Protein AF-A0A6V7JCT0-F1 (afdb_monomer_lite)

Structure (mmCIF, N/CA/C/O backbone):
data_AF-A0A6V7JCT0-F1
#
_entry.id   AF-A0A6V7JCT0-F1
#
loop_
_atom_site.group_PDB
_atom_site.id
_atom_site.type_symbol
_atom_site.label_atom_id
_atom_site.label_alt_id
_atom_site.label_comp_id
_atom_site.label_asym_id
_atom_site.label_entity_id
_atom_site.label_seq_id
_atom_site.pdbx_PDB_ins_code
_atom_site.Cartn_x
_atom_site.Cartn_y
_atom_site.Cartn_z
_atom_site.occupancy
_atom_site.B_iso_or_equiv
_atom_site.auth_seq_id
_atom_site.auth_comp_id
_atom_site.auth_asym_id
_atom_site.auth_atom_id
_atom_site.pdbx_PDB_model_num
ATOM 1 N N . THR A 1 1 ? 10.197 -12.893 -16.994 1.00 73.62 1 THR A N 1
ATOM 2 C CA . THR A 1 1 ? 9.522 -11.877 -16.158 1.00 73.62 1 THR A CA 1
ATOM 3 C C . THR A 1 1 ? 8.030 -11.775 -16.445 1.00 73.62 1 THR A C 1
ATOM 5 O O . THR A 1 1 ? 7.235 -12.131 -15.585 1.00 73.62 1 THR A O 1
ATOM 8 N N . LYS A 1 2 ? 7.617 -11.390 -17.659 1.00 86.31 2 LYS A N 1
ATOM 9 C CA . LYS A 1 2 ? 6.198 -11.182 -18.011 1.00 86.31 2 LYS A CA 1
ATOM 10 C C . LYS A 1 2 ? 5.287 -12.409 -17.858 1.00 86.31 2 LYS A C 1
ATOM 12 O O . LYS A 1 2 ? 4.222 -12.301 -17.265 1.00 86.31 2 LYS A O 1
ATOM 17 N N . ALA A 1 3 ? 5.728 -13.583 -18.318 1.00 92.12 3 ALA A N 1
ATOM 18 C CA . ALA A 1 3 ? 4.949 -14.827 -18.224 1.00 92.12 3 ALA A CA 1
ATOM 19 C C . ALA A 1 3 ? 4.693 -15.311 -16.779 1.00 92.12 3 ALA A C 1
ATOM 21 O O . ALA A 1 3 ? 3.827 -16.151 -16.569 1.00 92.12 3 ALA A O 1
ATOM 22 N N . LEU A 1 4 ? 5.435 -14.786 -15.796 1.00 93.06 4 LEU A N 1
ATOM 23 C CA . LEU A 1 4 ? 5.294 -15.120 -14.374 1.00 93.06 4 LEU A CA 1
ATOM 24 C C . LEU A 1 4 ? 4.539 -14.037 -13.582 1.00 93.06 4 LEU A C 1
ATOM 26 O O . LEU A 1 4 ? 4.507 -14.102 -12.359 1.00 93.06 4 LEU A O 1
ATOM 30 N N . GLY A 1 5 ? 3.978 -13.021 -14.251 1.00 90.00 5 GLY A N 1
ATOM 31 C CA . GLY A 1 5 ? 3.334 -11.895 -13.567 1.00 90.00 5 GLY A CA 1
ATOM 32 C C . GLY A 1 5 ? 4.324 -10.931 -12.902 1.00 90.00 5 GLY A C 1
ATOM 33 O O . GLY A 1 5 ? 4.036 -10.363 -11.854 1.00 90.00 5 GLY A O 1
ATOM 34 N N . GLY A 1 6 ? 5.516 -10.754 -13.476 1.00 92.06 6 GLY A N 1
ATOM 35 C CA . GLY A 1 6 ? 6.432 -9.709 -13.016 1.00 92.06 6 GLY A CA 1
ATOM 36 C C . GLY A 1 6 ? 5.880 -8.296 -13.244 1.00 92.06 6 GLY A C 1
ATOM 37 O O . GLY A 1 6 ? 4.928 -8.107 -14.000 1.00 92.06 6 GLY A O 1
ATOM 38 N N . GLY A 1 7 ? 6.527 -7.311 -12.625 1.00 96.62 7 GLY A N 1
ATOM 39 C CA . GLY A 1 7 ? 6.122 -5.904 -12.670 1.00 96.62 7 GLY A CA 1
ATOM 40 C C . GLY A 1 7 ? 5.781 -5.371 -11.283 1.00 96.62 7 GLY A C 1
ATOM 41 O O . GLY A 1 7 ? 5.433 -6.129 -10.373 1.00 96.62 7 GLY A O 1
ATOM 42 N N . THR A 1 8 ? 5.932 -4.068 -11.080 1.00 97.25 8 THR A N 1
ATOM 43 C CA . THR A 1 8 ? 5.750 -3.451 -9.761 1.00 97.25 8 THR A CA 1
ATOM 44 C C . THR A 1 8 ? 4.314 -3.506 -9.257 1.00 97.25 8 THR A C 1
ATOM 46 O O . THR A 1 8 ? 4.100 -3.695 -8.063 1.00 97.25 8 THR A O 1
ATOM 49 N N . ILE A 1 9 ? 3.316 -3.405 -10.133 1.00 97.12 9 ILE A N 1
ATOM 50 C CA . ILE A 1 9 ? 1.906 -3.395 -9.734 1.00 97.12 9 ILE A CA 1
ATOM 51 C C . ILE A 1 9 ? 1.548 -4.709 -9.035 1.00 97.12 9 ILE A C 1
ATOM 53 O O . ILE A 1 9 ? 0.994 -4.679 -7.937 1.00 97.12 9 ILE A O 1
ATOM 57 N N . LEU A 1 10 ? 1.904 -5.853 -9.627 1.00 96.12 10 LEU A N 1
ATOM 58 C CA . LEU A 1 10 ? 1.560 -7.160 -9.062 1.00 96.12 10 LEU A CA 1
ATOM 59 C C . LEU A 1 10 ? 2.473 -7.562 -7.893 1.00 96.12 10 LEU A C 1
ATOM 61 O O . LEU A 1 10 ? 2.016 -8.218 -6.964 1.00 96.12 10 LEU A O 1
ATOM 65 N N . THR A 1 11 ? 3.745 -7.155 -7.909 1.00 94.12 11 THR A N 1
ATOM 66 C CA . THR A 1 11 ? 4.714 -7.572 -6.878 1.00 94.12 11 THR A CA 1
ATOM 67 C C . THR A 1 11 ? 4.682 -6.716 -5.613 1.00 94.12 11 THR A C 1
ATOM 69 O O . THR A 1 11 ? 4.875 -7.245 -4.522 1.00 94.12 11 THR A O 1
ATOM 72 N N . ILE A 1 12 ? 4.439 -5.406 -5.735 1.00 95.06 12 ILE A N 1
ATOM 73 C CA . ILE A 1 12 ? 4.454 -4.465 -4.601 1.00 95.06 12 ILE A CA 1
ATOM 74 C C . ILE A 1 12 ? 3.219 -3.556 -4.547 1.00 95.06 12 ILE A C 1
ATOM 76 O O . ILE A 1 12 ? 2.783 -3.175 -3.460 1.00 95.06 12 ILE A O 1
ATOM 80 N N . GLY A 1 13 ? 2.607 -3.243 -5.692 1.00 97.12 13 GLY A N 1
ATOM 81 C CA . GLY A 1 13 ? 1.417 -2.395 -5.780 1.00 97.12 13 GLY A CA 1
ATOM 82 C C . GLY A 1 13 ? 0.192 -2.996 -5.098 1.00 97.12 13 GLY A C 1
ATOM 83 O O . GLY A 1 13 ? -0.595 -2.253 -4.516 1.00 97.12 13 GLY A O 1
ATOM 84 N N . VAL A 1 14 ? 0.074 -4.327 -5.068 1.00 97.62 14 VAL A N 1
ATOM 85 C CA . VAL A 1 14 ? -0.990 -5.043 -4.342 1.00 97.62 14 VAL A CA 1
ATOM 86 C C . VAL A 1 14 ? -1.062 -4.650 -2.867 1.00 97.62 14 VAL A C 1
ATOM 88 O O . VAL A 1 14 ? -2.158 -4.470 -2.340 1.00 97.62 14 VAL A O 1
ATOM 91 N N . TYR A 1 15 ? 0.080 -4.414 -2.211 1.00 97.88 15 TYR A N 1
ATOM 92 C CA . TYR A 1 15 ? 0.101 -3.976 -0.816 1.00 97.88 15 TYR A CA 1
ATOM 93 C C . TYR A 1 15 ? -0.434 -2.552 -0.655 1.00 97.88 15 TYR A C 1
ATOM 95 O O . TYR A 1 15 ? -1.075 -2.248 0.348 1.00 97.88 15 TYR A O 1
ATOM 103 N N . ALA A 1 16 ? -0.157 -1.662 -1.612 1.00 98.00 16 ALA A N 1
ATOM 104 C CA . ALA A 1 16 ? -0.628 -0.280 -1.564 1.00 98.00 16 ALA A CA 1
ATOM 105 C C . ALA A 1 16 ? -2.128 -0.190 -1.877 1.00 98.00 16 ALA A C 1
ATOM 107 O O . ALA A 1 16 ? -2.847 0.563 -1.222 1.00 98.00 16 ALA A O 1
ATOM 108 N N . ILE A 1 17 ? -2.598 -0.992 -2.839 1.00 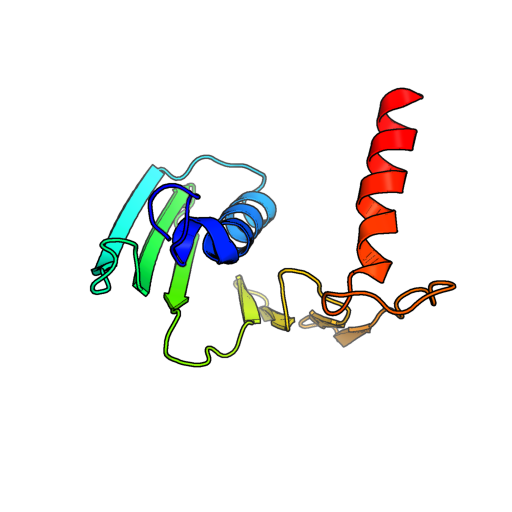97.69 17 ILE A N 1
ATOM 109 C CA . ILE A 1 17 ? -4.014 -1.089 -3.204 1.00 97.69 17 ILE A CA 1
ATOM 110 C C . ILE A 1 17 ? -4.818 -1.638 -2.025 1.00 97.69 17 ILE A C 1
ATOM 112 O O . ILE A 1 17 ? -5.747 -0.961 -1.588 1.00 97.69 17 ILE A O 1
ATOM 116 N N . GLN A 1 18 ? -4.415 -2.778 -1.443 1.00 97.69 18 GLN A N 1
ATOM 117 C CA . GLN A 1 18 ? -5.133 -3.331 -0.287 1.00 97.69 18 GLN A CA 1
ATOM 118 C C . GLN A 1 18 ? -5.139 -2.349 0.887 1.00 97.69 18 GLN A C 1
ATOM 120 O O . GLN A 1 18 ? -6.152 -2.207 1.561 1.00 97.69 18 GLN A O 1
ATOM 125 N N . PHE A 1 19 ? -4.036 -1.620 1.116 1.00 98.25 19 PHE A N 1
ATOM 126 C CA . PHE A 1 19 ? -3.959 -0.676 2.230 1.00 98.25 19 PHE A CA 1
ATOM 127 C C . PHE A 1 19 ? -4.955 0.472 2.039 1.00 98.25 19 PHE A C 1
ATOM 129 O O . PHE A 1 19 ? -5.653 0.845 2.979 1.00 98.25 19 PHE A O 1
ATOM 136 N N . ALA A 1 20 ? -5.061 1.011 0.820 1.00 97.69 20 ALA A N 1
ATOM 137 C CA . ALA A 1 20 ? -6.056 2.029 0.498 1.00 97.69 20 ALA A CA 1
ATOM 138 C C . ALA A 1 20 ? -7.491 1.503 0.673 1.00 97.69 20 ALA A C 1
ATOM 140 O O . ALA A 1 20 ? -8.316 2.189 1.277 1.00 97.69 20 ALA A O 1
ATOM 141 N N . GLU A 1 21 ? -7.781 0.287 0.198 1.00 96.25 21 GLU A N 1
ATOM 142 C CA . GLU A 1 21 ? -9.092 -0.350 0.369 1.00 96.25 21 GLU A CA 1
ATOM 143 C C . GLU A 1 21 ? -9.425 -0.559 1.849 1.00 96.25 21 GLU A C 1
ATOM 145 O O . GLU A 1 21 ? -10.496 -0.150 2.291 1.00 96.25 21 GLU A O 1
ATOM 150 N N . TYR A 1 22 ? -8.490 -1.082 2.643 1.00 97.12 22 TYR A N 1
ATOM 151 C CA . TYR A 1 22 ? -8.666 -1.285 4.079 1.00 97.12 22 TYR A CA 1
ATOM 152 C C . TYR A 1 22 ? -8.994 0.026 4.810 1.00 97.12 22 TYR A C 1
ATOM 154 O O . TYR A 1 22 ? -9.963 0.095 5.569 1.00 97.12 22 TYR A O 1
ATOM 162 N N . ILE A 1 23 ? -8.243 1.100 4.538 1.00 97.69 23 ILE A N 1
ATOM 163 C CA . ILE A 1 23 ? -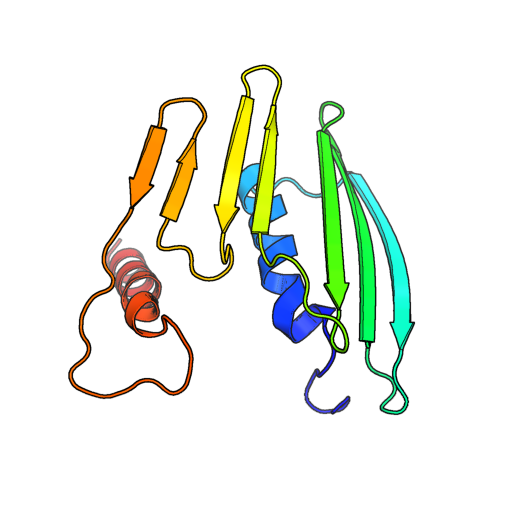8.476 2.422 5.144 1.00 97.69 23 ILE A CA 1
ATOM 164 C C . ILE A 1 23 ? -9.840 3.001 4.757 1.00 97.69 23 ILE A C 1
ATOM 166 O O . ILE A 1 23 ? -10.481 3.675 5.567 1.00 97.69 23 ILE A O 1
ATOM 170 N N . PHE A 1 24 ? -10.309 2.723 3.543 1.00 97.38 24 PHE A N 1
ATOM 171 C CA . PHE A 1 24 ? -11.628 3.142 3.079 1.00 97.38 24 PHE A CA 1
ATOM 172 C C . PHE A 1 24 ? -12.697 2.053 3.226 1.00 97.38 24 PHE A C 1
ATOM 174 O O . PHE A 1 24 ? -13.724 2.118 2.558 1.00 97.38 24 PHE A O 1
ATOM 181 N N . ASN A 1 25 ? -12.510 1.106 4.153 1.00 96.50 25 ASN A N 1
ATOM 182 C CA . ASN A 1 25 ? -13.499 0.089 4.518 1.00 96.50 25 ASN A CA 1
ATOM 183 C C . ASN A 1 25 ? -13.990 -0.751 3.321 1.00 96.50 25 ASN A C 1
ATOM 185 O O . ASN A 1 25 ? -15.188 -0.979 3.151 1.00 96.50 25 ASN A O 1
ATOM 189 N N . ASN A 1 26 ? -13.053 -1.180 2.474 1.00 96.56 26 ASN A N 1
ATOM 190 C CA . ASN A 1 26 ? -13.279 -1.947 1.247 1.00 96.56 26 ASN A CA 1
ATOM 191 C C . ASN A 1 26 ? -14.266 -1.278 0.271 1.00 96.56 26 ASN A C 1
ATOM 193 O O . ASN A 1 26 ? -14.934 -1.944 -0.522 1.00 96.56 26 ASN A O 1
ATOM 197 N N . GLU A 1 27 ? -14.384 0.051 0.329 1.00 96.50 27 GLU A N 1
ATOM 198 C CA . GLU A 1 27 ? -15.173 0.821 -0.623 1.00 96.50 27 GLU A CA 1
ATOM 199 C C . GLU A 1 27 ? -14.547 0.739 -2.019 1.00 96.50 27 GLU A C 1
ATOM 201 O O . GLU A 1 27 ? -13.342 0.905 -2.192 1.00 96.50 27 GLU A O 1
ATOM 206 N N . ARG A 1 28 ? -15.372 0.537 -3.048 1.00 96.62 28 ARG A N 1
ATOM 207 C CA . ARG A 1 28 ? -14.904 0.581 -4.435 1.00 96.62 28 ARG A CA 1
ATOM 208 C C . ARG A 1 28 ? -14.583 2.030 -4.843 1.00 96.62 28 ARG A C 1
ATOM 210 O O . ARG A 1 28 ? -15.466 2.881 -4.715 1.00 96.62 28 ARG A O 1
ATOM 217 N N . PRO A 1 29 ? -13.405 2.318 -5.432 1.00 97.81 29 PRO A N 1
ATOM 218 C CA . PRO A 1 29 ? -13.115 3.642 -5.975 1.00 97.81 29 PRO A CA 1
ATOM 219 C C . PRO A 1 29 ? -14.138 4.062 -7.042 1.00 97.81 29 PRO A C 1
ATOM 221 O O . PRO A 1 29 ? -14.490 3.281 -7.928 1.00 97.81 29 PRO A O 1
ATOM 224 N N . LEU A 1 30 ? -14.559 5.325 -7.002 1.00 98.25 30 LEU A N 1
ATOM 225 C CA . LEU A 1 30 ? -15.402 5.970 -8.012 1.00 98.25 30 LEU A CA 1
ATOM 226 C C . LEU A 1 30 ? -14.685 6.087 -9.359 1.00 98.25 30 LEU A C 1
ATOM 228 O O . LEU A 1 30 ? -15.304 5.992 -10.416 1.00 98.25 30 LEU A O 1
ATOM 232 N N . SER A 1 31 ? -13.373 6.325 -9.328 1.00 98.31 31 SER A N 1
ATOM 233 C CA . SER A 1 31 ? -12.539 6.353 -10.526 1.00 98.31 31 SER A CA 1
ATOM 234 C C . SER A 1 31 ? -11.079 6.097 -10.181 1.00 98.31 31 SER A C 1
ATOM 236 O O . SER A 1 31 ? -10.644 6.348 -9.054 1.00 98.31 31 SER A O 1
ATOM 238 N N . ILE A 1 32 ? -10.332 5.624 -11.176 1.00 98.56 32 ILE A N 1
ATOM 239 C CA . ILE A 1 32 ? -8.898 5.370 -11.085 1.00 98.56 32 ILE A CA 1
ATOM 240 C C . ILE A 1 32 ? -8.238 6.024 -12.296 1.00 98.56 32 ILE A C 1
ATOM 242 O O . ILE A 1 32 ? -8.658 5.797 -13.432 1.00 98.56 32 ILE A O 1
ATOM 246 N N . LYS A 1 33 ? -7.209 6.836 -12.061 1.00 98.62 33 LYS A N 1
ATOM 247 C CA . LYS A 1 33 ? -6.317 7.351 -13.106 1.00 98.62 33 LYS A CA 1
ATOM 248 C C . LYS A 1 33 ? -4.912 6.868 -12.812 1.00 98.62 33 LYS A C 1
ATOM 250 O O . LYS A 1 33 ? -4.426 7.105 -11.712 1.00 98.62 33 LYS A O 1
ATOM 255 N N . ALA A 1 34 ? -4.272 6.219 -13.776 1.00 98.19 34 ALA A N 1
ATOM 256 C CA . ALA A 1 34 ? -2.924 5.692 -13.623 1.00 98.19 34 ALA A CA 1
ATOM 257 C C . ALA A 1 34 ? -2.063 6.018 -14.847 1.00 98.19 34 ALA A C 1
ATOM 259 O O . ALA A 1 34 ? -2.567 6.077 -15.968 1.00 98.19 34 ALA A O 1
ATOM 260 N N . ALA A 1 35 ? -0.772 6.223 -14.615 1.00 98.50 35 ALA A N 1
ATOM 261 C CA . ALA A 1 35 ? 0.248 6.399 -15.640 1.00 98.50 35 ALA A CA 1
ATOM 262 C C . ALA A 1 35 ? 1.557 5.765 -15.162 1.00 98.50 35 ALA A C 1
ATOM 264 O O . ALA A 1 35 ? 1.794 5.651 -13.961 1.00 98.50 35 ALA A O 1
ATOM 265 N N . GLY A 1 36 ? 2.408 5.349 -16.090 1.00 97.69 36 GLY A N 1
ATOM 266 C CA . GLY A 1 36 ? 3.632 4.638 -15.754 1.00 97.69 36 GLY A CA 1
ATOM 267 C C . GLY A 1 36 ? 4.456 4.296 -16.982 1.00 97.69 36 GLY A C 1
ATOM 268 O O . GLY A 1 36 ? 4.091 4.654 -18.104 1.00 97.69 36 GLY A O 1
ATOM 269 N N . PHE A 1 37 ? 5.549 3.582 -16.751 1.00 98.19 37 PHE A N 1
ATOM 270 C CA . PHE A 1 37 ? 6.476 3.149 -17.790 1.00 98.19 37 PHE A CA 1
ATOM 271 C C . PHE A 1 37 ? 6.706 1.642 -17.699 1.00 98.19 37 PHE A C 1
ATOM 273 O O . PHE A 1 37 ? 6.685 1.063 -16.610 1.00 98.19 37 PHE A O 1
ATOM 280 N N . LEU A 1 38 ? 6.910 1.011 -18.853 1.00 98.06 38 LEU A N 1
ATOM 281 C CA . LEU A 1 38 ? 7.330 -0.384 -18.942 1.00 98.06 38 LEU A CA 1
ATOM 282 C C . LEU A 1 38 ? 8.857 -0.459 -19.026 1.00 98.06 38 LEU A C 1
ATOM 284 O O . LEU A 1 38 ? 9.482 0.467 -19.540 1.00 98.06 38 LEU A O 1
ATOM 288 N N . ASN A 1 39 ? 9.431 -1.571 -18.580 1.00 96.19 39 ASN A N 1
ATOM 289 C CA . ASN A 1 39 ? 10.823 -1.922 -18.870 1.00 96.19 39 ASN A CA 1
ATOM 290 C C . ASN A 1 39 ? 10.949 -2.716 -20.188 1.00 96.19 39 ASN A C 1
ATOM 292 O O . ASN A 1 39 ? 9.948 -3.045 -20.833 1.00 96.19 39 ASN A O 1
ATOM 296 N N . ASP A 1 40 ? 12.179 -3.095 -20.545 1.00 95.88 40 ASP A N 1
ATOM 297 C CA . ASP A 1 40 ? 12.494 -3.877 -21.754 1.00 95.88 40 ASP A CA 1
ATOM 298 C C . ASP A 1 40 ? 11.866 -5.286 -21.762 1.00 95.88 40 ASP A C 1
ATOM 300 O O . ASP A 1 40 ? 11.591 -5.845 -22.823 1.00 95.88 40 ASP A O 1
ATOM 304 N N . ASP A 1 41 ? 11.556 -5.842 -20.585 1.00 95.12 41 ASP A N 1
ATOM 305 C CA . ASP A 1 41 ? 10.823 -7.108 -20.436 1.00 95.12 41 ASP A CA 1
ATOM 306 C C . ASP A 1 41 ? 9.309 -6.960 -20.714 1.00 95.12 41 ASP A C 1
ATOM 308 O O . ASP A 1 41 ? 8.555 -7.945 -20.696 1.00 95.12 41 ASP A O 1
ATOM 312 N N . GLY A 1 42 ? 8.833 -5.731 -20.941 1.00 96.31 42 GLY A N 1
ATOM 313 C CA . GLY A 1 42 ? 7.439 -5.412 -21.227 1.00 96.31 42 GLY A CA 1
ATOM 314 C C . GLY A 1 42 ? 6.497 -5.586 -20.033 1.00 96.31 42 GLY A C 1
ATOM 315 O O . GLY A 1 42 ? 5.307 -5.855 -20.255 1.00 96.31 42 GLY A O 1
ATOM 316 N N . VAL A 1 43 ? 7.022 -5.481 -18.806 1.00 97.56 43 VAL A N 1
ATOM 317 C CA . VAL A 1 43 ? 6.267 -5.365 -17.544 1.00 97.56 43 VAL A CA 1
ATOM 318 C C . VAL A 1 43 ? 6.401 -3.950 -16.989 1.00 97.56 43 VAL A C 1
ATOM 320 O O . VAL A 1 43 ? 7.297 -3.210 -17.390 1.00 97.56 43 VAL A O 1
ATOM 323 N N . ASP A 1 44 ? 5.511 -3.546 -16.086 1.00 97.56 44 ASP A N 1
ATOM 324 C CA . ASP A 1 44 ? 5.583 -2.212 -15.500 1.00 97.56 44 ASP A CA 1
ATOM 325 C C . ASP A 1 44 ? 6.826 -2.051 -14.610 1.00 97.56 44 ASP A C 1
ATOM 327 O O . ASP A 1 44 ? 7.096 -2.850 -13.710 1.00 97.56 44 ASP A O 1
ATOM 331 N N . GLU A 1 45 ? 7.592 -0.999 -14.888 1.00 97.50 45 GLU A N 1
ATOM 332 C CA . GLU A 1 45 ? 8.760 -0.584 -14.112 1.00 97.50 45 GLU A CA 1
ATOM 333 C C . GLU A 1 45 ? 8.387 0.439 -13.041 1.00 97.50 45 GLU A C 1
ATOM 335 O O . GLU A 1 45 ? 8.973 0.457 -11.957 1.00 97.50 45 GLU A O 1
ATOM 340 N N . SER A 1 46 ? 7.422 1.303 -13.356 1.00 98.12 46 SER A N 1
ATOM 341 C CA . SER A 1 46 ? 6.903 2.319 -12.452 1.00 98.12 46 SER A CA 1
ATOM 342 C C . SER A 1 46 ? 5.442 2.623 -12.751 1.00 98.12 46 SER A C 1
ATOM 344 O O . SER A 1 46 ? 4.998 2.559 -13.899 1.00 98.12 46 SER A O 1
ATOM 346 N N . MET A 1 47 ? 4.693 2.980 -11.710 1.00 98.25 47 MET A N 1
ATOM 347 C CA . MET A 1 47 ? 3.300 3.393 -11.823 1.00 98.25 47 MET A CA 1
ATOM 348 C C . MET A 1 47 ? 2.978 4.453 -10.773 1.00 98.25 47 MET A C 1
ATOM 350 O O . MET A 1 47 ? 3.338 4.320 -9.607 1.00 98.25 47 MET A O 1
ATOM 354 N N . SER A 1 48 ? 2.280 5.502 -11.200 1.00 98.50 48 SER A N 1
ATOM 355 C CA . SER A 1 48 ? 1.573 6.450 -10.342 1.00 98.50 48 SER A CA 1
ATOM 356 C C . SER A 1 48 ? 0.075 6.307 -10.575 1.00 98.50 48 SER A C 1
ATOM 358 O O . SER A 1 48 ? -0.369 6.355 -11.724 1.00 98.50 48 SER A O 1
ATOM 360 N N . ALA A 1 49 ? -0.712 6.184 -9.510 1.00 98.56 49 ALA A N 1
ATOM 361 C CA . ALA A 1 49 ? -2.167 6.128 -9.592 1.00 98.56 49 ALA A CA 1
ATOM 362 C C . ALA A 1 49 ? -2.845 7.041 -8.572 1.00 98.56 49 ALA A C 1
ATOM 364 O O . ALA A 1 49 ? -2.366 7.214 -7.454 1.00 98.56 49 ALA A O 1
ATOM 365 N N . ILE A 1 50 ? -3.995 7.585 -8.966 1.00 98.69 50 ILE A N 1
ATOM 366 C CA . ILE A 1 50 ? -4.924 8.321 -8.111 1.00 98.69 50 ILE A CA 1
ATOM 367 C C . ILE A 1 50 ? -6.255 7.575 -8.119 1.00 98.69 50 ILE A C 1
ATOM 369 O O . ILE A 1 50 ? -6.833 7.333 -9.183 1.00 98.69 50 ILE A O 1
ATOM 373 N N . LEU A 1 51 ? -6.738 7.231 -6.930 1.00 98.56 51 LEU A N 1
ATOM 374 C CA . LEU A 1 51 ? -8.028 6.593 -6.695 1.00 98.56 51 LEU A CA 1
ATOM 375 C C . LEU A 1 51 ? -8.941 7.608 -6.002 1.00 98.56 51 LEU A C 1
ATOM 377 O O . LEU A 1 51 ? -8.564 8.182 -4.978 1.00 98.56 51 LEU A O 1
ATOM 381 N N . LEU A 1 52 ? -10.134 7.834 -6.554 1.00 98.56 52 LEU A N 1
ATOM 382 C CA . LEU A 1 52 ? -11.151 8.702 -5.951 1.00 98.56 52 LEU A CA 1
ATOM 383 C C . LEU A 1 52 ? -12.192 7.853 -5.225 1.00 98.56 52 LEU A C 1
ATOM 385 O O . LEU A 1 52 ? -12.719 6.916 -5.816 1.00 98.56 52 LEU A O 1
ATOM 389 N N . PHE A 1 53 ? -12.529 8.213 -3.992 1.00 98.44 53 PHE A N 1
ATOM 390 C CA . PHE A 1 53 ? -13.554 7.561 -3.173 1.00 98.44 53 PHE A CA 1
ATOM 391 C C . PHE A 1 53 ? -14.671 8.553 -2.835 1.00 98.44 53 PHE A C 1
ATOM 393 O O . PHE A 1 53 ? -14.519 9.769 -2.997 1.00 98.44 53 PHE A O 1
ATOM 400 N N . ASN A 1 54 ? -15.805 8.051 -2.349 1.00 97.25 54 ASN A N 1
ATOM 401 C CA . ASN A 1 54 ? -16.916 8.897 -1.939 1.00 97.25 54 ASN A CA 1
ATOM 402 C C . ASN A 1 54 ? -16.516 9.833 -0.783 1.00 97.25 54 ASN A C 1
ATOM 404 O O . ASN A 1 54 ? -15.604 9.542 -0.003 1.00 97.25 54 ASN A O 1
ATOM 408 N N . GLY A 1 55 ? -17.206 10.966 -0.647 1.00 95.88 55 GLY A N 1
ATOM 409 C CA . GLY A 1 55 ? -16.919 11.948 0.404 1.00 95.88 55 GLY A CA 1
ATOM 410 C C . GLY A 1 55 ? -15.610 12.719 0.198 1.00 95.88 55 GLY A C 1
ATOM 411 O O . GLY A 1 55 ? -14.959 13.074 1.176 1.00 95.88 55 GLY A O 1
ATOM 412 N N . ASN A 1 56 ? -15.219 12.965 -1.059 1.00 96.44 56 ASN A N 1
ATOM 413 C CA . ASN A 1 56 ? -14.027 13.739 -1.440 1.00 96.44 56 ASN A CA 1
ATOM 414 C C . ASN A 1 56 ? -12.709 13.186 -0.866 1.00 96.44 56 ASN A C 1
ATOM 416 O O . ASN A 1 56 ? -11.777 13.942 -0.590 1.00 96.44 56 ASN A O 1
ATOM 420 N N . ARG A 1 57 ? -12.630 11.866 -0.674 1.00 97.75 57 ARG A N 1
ATOM 421 C CA . ARG A 1 57 ? -11.422 11.173 -0.212 1.00 97.75 57 ARG A CA 1
ATOM 422 C C . ARG A 1 57 ? -10.638 10.648 -1.409 1.00 97.75 57 ARG A C 1
ATOM 424 O O . ARG A 1 57 ? -11.219 10.238 -2.414 1.00 97.75 57 ARG A O 1
ATOM 431 N N . THR A 1 58 ? -9.317 10.639 -1.295 1.00 98.25 58 THR A N 1
ATOM 432 C CA . THR A 1 58 ? -8.418 10.204 -2.370 1.00 98.25 58 THR A CA 1
ATOM 433 C C . THR A 1 58 ? -7.284 9.354 -1.821 1.00 98.25 58 THR A C 1
ATOM 435 O O . THR A 1 58 ? -6.785 9.642 -0.734 1.00 98.25 58 THR A O 1
ATOM 438 N N . ALA A 1 59 ? -6.824 8.374 -2.597 1.00 98.56 59 ALA A N 1
ATOM 439 C CA . ALA A 1 59 ? -5.534 7.718 -2.386 1.00 98.56 59 ALA A CA 1
ATOM 440 C C . ALA A 1 59 ? -4.609 7.975 -3.576 1.00 98.56 59 ALA A C 1
ATOM 442 O O . ALA A 1 59 ? -5.053 7.961 -4.725 1.00 98.56 59 ALA A O 1
ATOM 443 N N . THR A 1 60 ? -3.322 8.150 -3.285 1.00 98.56 60 THR A N 1
ATOM 444 C CA . THR A 1 60 ? -2.257 8.213 -4.287 1.00 98.56 60 THR A CA 1
ATOM 445 C C . THR A 1 60 ? -1.300 7.059 -4.048 1.00 98.56 60 THR A C 1
ATOM 447 O O . THR A 1 60 ? -0.846 6.852 -2.924 1.00 98.56 60 THR A O 1
ATOM 450 N N . ILE A 1 61 ? -0.995 6.314 -5.104 1.00 98.38 61 ILE A N 1
ATOM 451 C CA . ILE A 1 61 ? -0.108 5.153 -5.072 1.00 98.38 61 ILE A CA 1
ATOM 452 C C . ILE A 1 61 ? 1.058 5.415 -6.017 1.00 98.38 61 ILE A C 1
ATOM 454 O O . ILE A 1 61 ? 0.858 5.901 -7.128 1.00 98.38 61 ILE A O 1
ATOM 458 N N . LEU A 1 62 ? 2.265 5.078 -5.567 1.00 98.25 62 LEU A N 1
ATOM 459 C CA . LEU A 1 62 ? 3.481 5.103 -6.368 1.00 98.25 62 LEU A CA 1
ATOM 460 C C . LEU A 1 62 ? 4.218 3.778 -6.182 1.00 98.25 62 LEU A C 1
ATOM 462 O O . LEU A 1 62 ? 4.489 3.372 -5.052 1.00 98.25 62 LEU A O 1
ATOM 466 N N . THR A 1 63 ? 4.564 3.128 -7.286 1.00 98.19 63 THR A N 1
ATOM 467 C CA . THR A 1 63 ? 5.416 1.938 -7.312 1.00 98.19 63 THR A CA 1
ATOM 468 C C . THR A 1 63 ? 6.580 2.158 -8.266 1.00 98.19 63 THR A C 1
ATOM 470 O O . THR A 1 63 ? 6.458 2.883 -9.256 1.00 98.19 63 THR A O 1
ATOM 473 N N . HIS A 1 64 ? 7.729 1.559 -7.954 1.00 97.88 64 HIS A N 1
ATOM 474 C CA . HIS A 1 64 ? 8.923 1.673 -8.783 1.00 97.88 64 HIS A CA 1
ATOM 475 C C . HIS A 1 64 ? 9.877 0.495 -8.549 1.00 97.88 64 HIS A C 1
ATOM 477 O O . HIS A 1 64 ? 10.038 0.063 -7.411 1.00 97.88 64 HIS A O 1
ATOM 483 N N . ASN A 1 65 ? 10.515 -0.007 -9.613 1.00 95.00 65 ASN A N 1
ATOM 484 C CA . ASN A 1 65 ? 11.476 -1.117 -9.537 1.00 95.00 65 ASN A CA 1
ATOM 485 C C . ASN A 1 65 ? 12.947 -0.655 -9.487 1.00 95.00 65 ASN A C 1
ATOM 487 O O . ASN A 1 65 ? 13.787 -1.321 -8.900 1.00 95.00 65 ASN A O 1
ATOM 491 N N . VAL A 1 66 ? 13.270 0.483 -10.116 1.00 96.25 66 VAL A N 1
ATOM 492 C CA . VAL A 1 66 ? 14.650 1.011 -10.187 1.00 96.25 66 VAL A CA 1
ATOM 493 C C . VAL A 1 66 ? 15.035 1.920 -9.013 1.00 96.25 66 VAL A C 1
ATOM 495 O O . VAL A 1 66 ? 16.175 1.865 -8.557 1.00 96.25 66 VAL A O 1
ATOM 498 N N . VAL A 1 67 ? 14.125 2.768 -8.515 1.00 95.88 67 VAL A N 1
ATOM 499 C CA . VAL A 1 67 ? 14.438 3.708 -7.424 1.00 95.88 67 VAL A CA 1
ATOM 500 C C . VAL A 1 67 ? 13.879 3.245 -6.084 1.00 95.88 67 VAL A C 1
ATOM 502 O O . VAL A 1 67 ? 12.773 2.714 -5.997 1.00 95.88 67 VAL A O 1
ATOM 505 N N . ASN A 1 68 ? 14.634 3.515 -5.018 1.00 95.56 68 ASN A N 1
ATOM 506 C CA . ASN A 1 68 ? 14.201 3.255 -3.651 1.00 95.56 68 ASN A CA 1
ATOM 507 C C . ASN A 1 68 ? 13.210 4.327 -3.194 1.00 95.56 68 ASN A C 1
ATOM 509 O O . ASN A 1 68 ? 13.578 5.483 -2.981 1.00 95.56 68 ASN A O 1
ATOM 513 N N . LEU A 1 69 ? 11.954 3.926 -3.017 1.00 97.06 69 LEU A N 1
ATOM 514 C CA . LEU A 1 69 ? 10.924 4.774 -2.430 1.00 97.06 69 LEU A CA 1
ATOM 515 C C . LEU A 1 69 ? 11.028 4.779 -0.894 1.00 97.06 69 LEU A C 1
ATOM 517 O O . LEU A 1 69 ? 11.575 3.844 -0.305 1.00 97.06 69 LEU A O 1
ATOM 521 N N . PRO A 1 70 ? 10.432 5.775 -0.209 1.00 96.88 70 PRO A N 1
ATOM 522 C CA . PRO A 1 70 ? 10.355 5.792 1.253 1.00 96.88 70 PRO A CA 1
ATOM 523 C C . PRO A 1 70 ? 9.605 4.604 1.865 1.00 96.88 70 PRO A C 1
ATOM 525 O O . PRO A 1 70 ? 9.680 4.401 3.076 1.00 96.88 70 PRO A O 1
ATOM 528 N N . ASN A 1 71 ? 8.860 3.836 1.057 1.00 97.06 71 ASN A N 1
ATOM 529 C CA . ASN A 1 71 ? 8.235 2.581 1.474 1.00 97.06 71 ASN A CA 1
ATOM 530 C C . ASN A 1 71 ? 7.328 2.739 2.710 1.00 97.06 71 ASN A C 1
ATOM 532 O O . ASN A 1 71 ? 7.309 1.907 3.618 1.00 97.06 71 ASN A O 1
ATOM 536 N N . THR A 1 72 ? 6.588 3.847 2.739 1.00 98.25 72 THR A N 1
ATOM 537 C CA . THR A 1 72 ? 5.792 4.318 3.875 1.00 98.25 72 THR A CA 1
ATOM 538 C C . THR A 1 72 ? 4.391 4.672 3.393 1.00 98.25 72 THR A C 1
ATOM 540 O O . THR A 1 72 ? 4.251 5.339 2.370 1.00 98.25 72 THR A O 1
ATOM 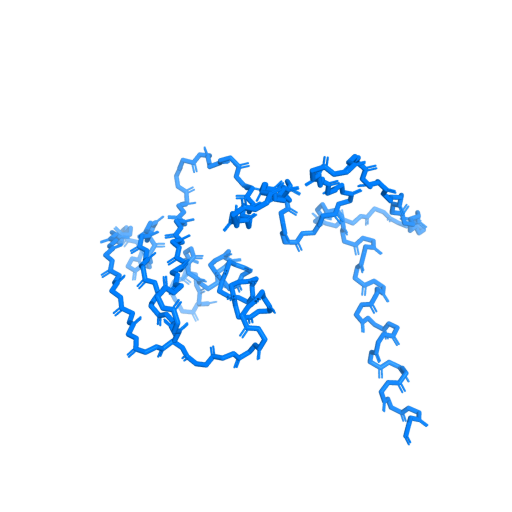543 N N . ALA A 1 73 ? 3.366 4.248 4.133 1.00 98.50 73 ALA A N 1
ATOM 544 C CA . ALA A 1 73 ? 1.990 4.676 3.902 1.00 98.50 73 ALA A CA 1
ATOM 545 C C . ALA A 1 73 ? 1.607 5.790 4.883 1.00 98.50 73 ALA A C 1
ATOM 547 O O . ALA A 1 73 ? 1.973 5.743 6.059 1.00 98.50 73 ALA A O 1
ATOM 548 N N . LEU A 1 74 ? 0.864 6.783 4.394 1.00 98.69 74 LEU A N 1
ATOM 549 C CA . LEU A 1 74 ? 0.361 7.905 5.182 1.00 98.69 74 LEU A CA 1
ATOM 550 C C . LEU A 1 74 ? -1.163 7.934 5.104 1.00 98.69 74 LEU A C 1
ATOM 552 O O . LEU A 1 74 ? -1.727 7.922 4.012 1.00 98.69 74 LEU A O 1
ATOM 556 N N . VAL A 1 75 ? -1.823 8.029 6.256 1.00 98.56 75 VAL A N 1
ATOM 557 C CA . VAL A 1 75 ? -3.266 8.285 6.343 1.00 98.56 75 VAL A CA 1
ATOM 558 C C . VAL A 1 75 ? -3.448 9.670 6.936 1.00 98.56 75 VAL A C 1
ATOM 560 O O . VAL A 1 75 ? -3.144 9.894 8.106 1.00 98.56 75 VAL A O 1
ATOM 563 N N . ILE A 1 76 ? -3.902 10.609 6.110 1.00 98.56 76 ILE A N 1
ATOM 564 C CA . ILE A 1 76 ? -3.950 12.032 6.448 1.00 98.56 76 ILE A CA 1
ATOM 565 C C . ILE A 1 76 ? -5.408 12.447 6.613 1.00 98.56 76 ILE A C 1
ATOM 567 O O . ILE A 1 76 ? -6.215 12.294 5.697 1.00 98.56 76 ILE A O 1
ATOM 571 N N . GLY A 1 77 ? -5.740 12.986 7.782 1.00 97.88 77 GLY A N 1
ATOM 572 C CA . GLY A 1 77 ? -7.066 13.506 8.091 1.00 97.88 77 GLY A CA 1
ATOM 573 C C . GLY A 1 77 ? -7.003 14.867 8.775 1.00 97.88 77 GLY A C 1
ATOM 574 O O . GLY A 1 77 ? -5.940 15.401 9.076 1.00 97.88 77 GLY A O 1
ATOM 575 N N . THR A 1 78 ? -8.169 15.428 9.083 1.00 97.62 78 THR A N 1
ATOM 576 C CA . THR A 1 78 ? -8.287 16.765 9.695 1.00 97.62 78 THR A CA 1
ATOM 577 C C . THR A 1 78 ? -7.720 16.863 11.114 1.00 97.62 78 THR A C 1
ATOM 579 O O . THR A 1 78 ? -7.517 17.965 11.612 1.00 97.62 78 THR A O 1
ATOM 582 N N . LYS A 1 79 ? -7.467 15.728 11.776 1.00 97.69 79 LYS A N 1
ATOM 583 C CA . LYS A 1 79 ? -6.954 15.650 13.156 1.00 97.69 79 LYS A CA 1
ATOM 584 C C . LYS A 1 79 ? -5.492 15.198 13.243 1.00 97.69 79 LYS A C 1
ATOM 586 O O . LYS A 1 79 ? -4.994 14.983 14.343 1.00 97.69 79 LYS A O 1
ATOM 591 N N . GLY A 1 80 ? -4.820 15.034 12.105 1.00 97.88 80 GLY A N 1
ATOM 592 C CA . GLY A 1 80 ? -3.423 14.619 12.039 1.00 97.88 80 GLY A CA 1
ATOM 593 C C . GLY A 1 80 ? -3.181 13.489 11.046 1.00 97.88 80 GLY A C 1
ATOM 594 O O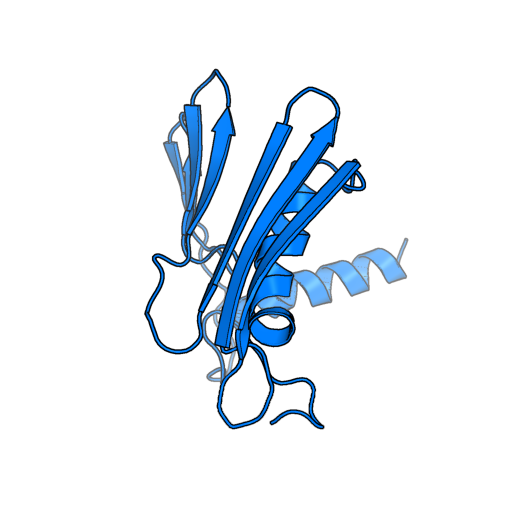 . GLY A 1 80 ? -4.053 13.129 10.251 1.00 97.88 80 GLY A O 1
ATOM 595 N N . THR A 1 81 ? -1.973 12.937 11.122 1.00 98.69 81 THR A N 1
ATOM 596 C CA . THR A 1 81 ? -1.461 11.933 10.190 1.00 98.69 81 THR A CA 1
ATOM 597 C C . THR A 1 81 ? -1.054 10.676 10.937 1.00 98.69 81 THR A C 1
ATOM 599 O O . THR A 1 81 ? -0.396 10.756 11.973 1.00 98.69 81 THR A O 1
ATOM 602 N N . ILE A 1 82 ? -1.428 9.523 10.389 1.00 98.69 82 ILE A N 1
ATOM 603 C CA . ILE A 1 82 ? -0.878 8.224 10.770 1.00 98.69 82 ILE A CA 1
ATOM 604 C C . ILE A 1 82 ? 0.210 7.859 9.761 1.00 98.69 82 ILE A C 1
ATOM 606 O O . ILE A 1 82 ? -0.054 7.847 8.557 1.00 98.69 82 ILE A O 1
ATOM 610 N N . THR A 1 83 ? 1.404 7.533 10.249 1.00 98.75 83 THR A N 1
ATOM 611 C CA . THR A 1 83 ? 2.542 7.089 9.433 1.00 98.75 83 THR A CA 1
ATOM 612 C C . THR A 1 83 ? 2.802 5.611 9.683 1.00 98.75 83 THR A C 1
ATOM 614 O O . THR A 1 83 ? 3.011 5.188 10.821 1.00 98.75 83 THR A O 1
ATOM 617 N N . VAL A 1 84 ? 2.837 4.818 8.614 1.00 98.44 84 VAL A N 1
ATOM 618 C CA . VAL A 1 84 ? 3.107 3.377 8.665 1.00 98.44 84 VAL A CA 1
ATOM 619 C C . VAL A 1 84 ? 4.356 3.067 7.829 1.00 98.44 84 VAL A C 1
ATOM 621 O O . VAL A 1 84 ? 4.258 2.878 6.613 1.00 98.44 84 VAL A O 1
ATOM 624 N N . PRO A 1 85 ? 5.554 3.028 8.438 1.00 97.44 85 PRO A N 1
ATOM 625 C CA . PRO A 1 85 ? 6.773 2.613 7.750 1.00 97.44 85 PRO A CA 1
ATOM 626 C C . PRO A 1 85 ? 6.734 1.122 7.395 1.00 97.44 85 PRO A C 1
ATOM 628 O O . PRO A 1 85 ? 6.290 0.302 8.201 1.00 97.44 85 PRO A O 1
ATOM 631 N N . THR A 1 86 ? 7.254 0.746 6.221 1.00 95.81 86 THR A N 1
ATOM 632 C CA . THR A 1 86 ? 7.247 -0.654 5.745 1.00 95.81 86 THR A CA 1
ATOM 633 C C . THR A 1 86 ? 5.831 -1.243 5.797 1.00 95.81 86 THR A C 1
ATOM 635 O O . THR A 1 86 ? 5.595 -2.301 6.380 1.00 95.81 86 THR A O 1
ATOM 638 N N . PHE A 1 87 ? 4.865 -0.508 5.247 1.00 96.75 87 PHE A N 1
ATOM 639 C CA . PHE A 1 87 ? 3.430 -0.730 5.467 1.00 96.75 87 PHE A CA 1
ATOM 640 C C . PHE A 1 87 ? 2.894 -2.098 5.017 1.00 96.75 87 PHE A C 1
ATOM 642 O O . PHE A 1 87 ? 1.809 -2.480 5.440 1.00 96.75 87 PHE A O 1
ATOM 649 N N . TRP A 1 88 ? 3.634 -2.850 4.197 1.00 96.06 88 TRP A N 1
ATOM 650 C CA . TRP A 1 88 ? 3.278 -4.223 3.817 1.00 96.06 88 TRP A CA 1
ATOM 651 C C . TRP A 1 88 ? 3.574 -5.260 4.910 1.00 96.06 88 TRP A C 1
ATOM 653 O O . TRP A 1 88 ? 3.052 -6.367 4.863 1.00 96.06 88 TRP A O 1
ATOM 663 N N . ALA A 1 89 ? 4.421 -4.925 5.886 1.00 96.25 89 ALA A N 1
ATOM 664 C CA . ALA A 1 89 ? 4.732 -5.774 7.033 1.00 96.25 89 ALA A CA 1
ATOM 665 C C . ALA A 1 89 ? 5.146 -4.915 8.246 1.00 96.25 89 ALA A C 1
ATOM 667 O O . ALA A 1 89 ? 6.290 -5.008 8.700 1.00 96.25 89 ALA A O 1
ATOM 668 N N . PRO A 1 90 ? 4.286 -4.018 8.756 1.00 96.38 90 PRO A N 1
ATOM 669 C CA . PRO A 1 90 ? 4.687 -3.017 9.735 1.00 96.38 90 PRO A CA 1
ATOM 670 C C . PRO A 1 90 ? 4.901 -3.626 11.128 1.00 96.38 90 PRO A C 1
ATOM 672 O O . PRO A 1 90 ? 4.131 -4.460 11.591 1.00 96.38 90 PRO A O 1
ATOM 675 N N . THR A 1 91 ? 5.938 -3.162 11.826 1.00 96.81 91 THR A N 1
ATOM 676 C CA . THR A 1 91 ? 6.176 -3.424 13.263 1.00 96.81 91 THR A CA 1
ATOM 677 C C . THR A 1 91 ? 6.062 -2.155 14.103 1.00 96.81 91 THR A C 1
ATOM 679 O O . THR A 1 91 ? 6.277 -2.181 15.311 1.00 96.81 91 THR A O 1
ATOM 682 N N . ARG A 1 92 ? 5.773 -1.029 13.448 1.00 97.44 92 ARG A N 1
ATOM 683 C CA . ARG A 1 92 ? 5.729 0.304 14.031 1.00 97.44 92 ARG A CA 1
ATOM 684 C C . ARG A 1 92 ? 4.694 1.144 13.298 1.00 97.44 92 ARG A C 1
ATOM 686 O O . ARG A 1 92 ? 4.642 1.109 12.070 1.00 97.44 92 ARG A O 1
ATOM 693 N N . VAL A 1 93 ? 3.912 1.905 14.050 1.00 98.31 93 VAL A N 1
ATOM 694 C CA . VAL A 1 93 ? 2.939 2.875 13.544 1.00 98.31 93 VAL A CA 1
ATOM 695 C C . VAL A 1 93 ? 3.084 4.156 14.355 1.00 98.31 93 VAL A C 1
ATOM 697 O O . VAL A 1 93 ? 3.077 4.118 15.585 1.00 98.31 93 VAL A O 1
ATOM 700 N N . GLU A 1 94 ? 3.217 5.292 13.679 1.00 98.50 94 GLU A N 1
ATOM 701 C CA . GLU A 1 94 ? 3.195 6.608 14.317 1.00 98.50 94 GLU A CA 1
ATOM 702 C C . GLU A 1 94 ? 1.786 7.181 14.209 1.00 98.50 94 GLU A C 1
ATOM 704 O O . GLU A 1 94 ? 1.246 7.318 13.113 1.00 98.50 94 GLU A O 1
ATOM 709 N N . LEU A 1 95 ? 1.188 7.509 15.347 1.00 98.06 95 LEU A N 1
ATOM 710 C CA . LEU A 1 95 ? -0.121 8.140 15.457 1.00 98.06 95 LEU A CA 1
ATOM 711 C C . LEU A 1 95 ? 0.055 9.580 15.959 1.00 98.06 95 LEU A C 1
ATOM 713 O O . LEU A 1 95 ? 1.038 9.872 16.646 1.00 98.06 95 LEU A O 1
ATOM 717 N N . PRO A 1 96 ? -0.942 10.462 15.766 1.00 97.31 96 PRO A N 1
ATOM 718 C CA . PRO A 1 96 ? -0.944 11.776 16.412 1.00 97.31 96 PRO A CA 1
ATOM 719 C C . PRO A 1 96 ? -0.852 11.704 17.947 1.00 97.31 96 PRO A C 1
ATOM 721 O O . PRO A 1 96 ? -0.390 12.643 18.585 1.00 97.31 96 PRO A O 1
ATOM 724 N N . SER A 1 97 ? -1.293 10.591 18.544 1.00 96.94 97 SER A N 1
ATOM 725 C CA . SER A 1 97 ? -1.285 10.348 19.990 1.00 96.94 97 SER A CA 1
ATOM 726 C C . SER A 1 97 ? -0.016 9.667 20.515 1.00 96.94 97 SER A C 1
ATOM 728 O O . SER A 1 97 ? 0.084 9.448 21.719 1.00 96.94 97 SER A O 1
ATOM 730 N N . GLY A 1 98 ? 0.924 9.282 19.647 1.00 97.56 98 GLY A N 1
ATOM 731 C CA . GLY A 1 98 ? 2.140 8.568 20.037 1.00 97.56 98 GLY A CA 1
ATOM 732 C C . GLY A 1 98 ? 2.504 7.422 19.096 1.00 97.56 98 GLY A C 1
ATOM 733 O O . GLY A 1 98 ? 1.877 7.213 18.062 1.00 97.56 98 GLY A O 1
ATOM 734 N N . VAL A 1 99 ? 3.541 6.670 19.456 1.00 98.44 99 VAL A N 1
ATOM 735 C CA . VAL A 1 99 ? 4.076 5.576 18.635 1.00 98.44 99 VAL A CA 1
ATOM 736 C C . VAL A 1 99 ? 3.646 4.232 19.215 1.00 98.44 99 VAL A C 1
ATOM 738 O O . VAL A 1 99 ? 3.756 4.008 20.418 1.00 98.44 99 VAL A O 1
ATOM 741 N N . VAL A 1 100 ? 3.180 3.334 18.348 1.00 97.88 100 VAL A N 1
ATOM 742 C CA . VAL A 1 100 ? 2.901 1.933 18.674 1.00 97.88 100 VAL A CA 1
ATOM 743 C C . VAL A 1 100 ? 3.961 1.066 18.011 1.00 97.88 100 VAL A C 1
ATOM 745 O O . VAL A 1 100 ? 4.165 1.154 16.801 1.00 97.88 100 VAL A O 1
ATOM 748 N N . GLU A 1 101 ? 4.614 0.210 18.792 1.00 97.00 101 GLU A N 1
ATOM 749 C CA . GLU A 1 101 ? 5.610 -0.745 18.308 1.00 97.00 101 GLU A CA 1
ATOM 750 C C . GLU A 1 101 ? 5.251 -2.159 18.755 1.00 97.00 101 GLU A C 1
ATOM 752 O O . GLU A 1 101 ? 4.705 -2.373 19.837 1.00 97.00 101 GLU A O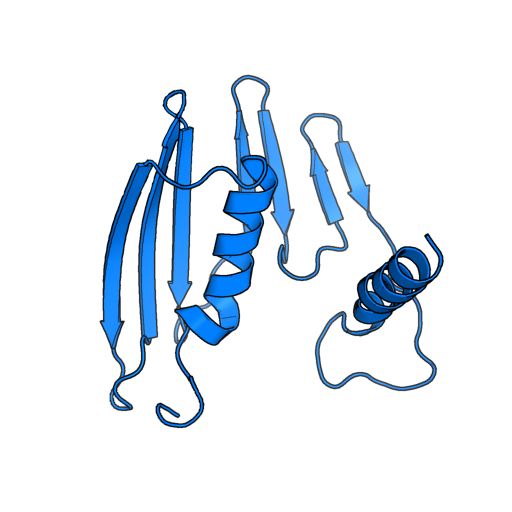 1
ATOM 757 N N . THR A 1 102 ? 5.558 -3.135 17.907 1.00 93.25 102 THR A N 1
ATOM 758 C CA . THR A 1 102 ? 5.351 -4.552 18.187 1.00 93.25 102 THR A CA 1
ATOM 759 C C . THR A 1 102 ? 6.587 -5.351 17.816 1.00 93.25 102 THR A C 1
ATOM 761 O O . THR A 1 102 ? 7.240 -5.099 16.800 1.00 93.25 102 THR A O 1
ATOM 764 N N . GLN A 1 103 ? 6.915 -6.332 18.651 1.00 93.38 103 GLN A N 1
ATOM 765 C CA . GLN A 1 103 ? 7.998 -7.258 18.372 1.00 93.38 103 GLN A CA 1
ATOM 766 C C . GLN A 1 103 ? 7.482 -8.429 17.545 1.00 93.38 103 GLN A C 1
ATOM 768 O O . GLN A 1 103 ? 6.431 -9.015 17.819 1.00 93.38 103 GLN A O 1
ATOM 773 N N . LEU A 1 104 ? 8.254 -8.792 16.524 1.00 92.94 104 LEU A N 1
ATOM 774 C CA . LEU A 1 104 ? 7.988 -10.005 15.770 1.00 92.94 104 LEU A CA 1
ATOM 775 C C . LEU A 1 104 ? 8.382 -11.230 16.590 1.00 92.94 104 LEU A C 1
ATOM 777 O O . LEU A 1 104 ? 9.347 -11.185 17.355 1.00 92.94 104 LEU A O 1
ATOM 781 N N . PRO A 1 105 ? 7.667 -12.345 16.413 1.00 88.19 105 PRO A N 1
ATOM 782 C CA . PRO A 1 105 ? 8.105 -13.598 16.996 1.00 88.19 105 PRO A CA 1
ATOM 783 C C . PRO A 1 105 ? 9.431 -14.053 16.418 1.00 88.19 105 PRO A C 1
ATOM 785 O O . PRO A 1 105 ? 9.755 -13.796 15.258 1.00 88.19 105 PRO A O 1
ATOM 788 N N . ILE A 1 106 ? 10.145 -14.828 17.219 1.00 89.31 106 ILE A N 1
ATOM 789 C CA . ILE A 1 106 ? 11.344 -15.521 16.780 1.00 89.31 106 ILE A CA 1
ATOM 790 C C . ILE A 1 106 ? 10.915 -16.883 16.235 1.00 89.31 106 ILE A C 1
ATOM 792 O O . ILE A 1 106 ? 10.272 -17.669 16.931 1.00 89.31 106 ILE A O 1
ATOM 796 N N . GLY A 1 107 ? 11.235 -17.134 14.967 1.00 87.94 107 GLY A N 1
ATOM 797 C CA . GLY A 1 107 ? 11.074 -18.448 14.353 1.00 87.94 107 GLY A CA 1
ATOM 798 C C . GLY A 1 107 ? 12.244 -19.377 14.703 1.00 87.94 107 GLY A C 1
ATOM 799 O O . GLY A 1 107 ? 13.328 -18.893 15.027 1.00 87.94 107 GLY A O 1
ATOM 800 N N . PRO A 1 108 ? 12.068 -20.706 14.599 1.00 91.62 108 PRO A N 1
ATOM 801 C CA . PRO A 1 108 ? 13.141 -21.675 14.853 1.00 91.62 108 PRO A CA 1
ATOM 802 C C . PRO A 1 108 ? 14.247 -21.655 13.783 1.00 91.62 108 PRO A C 1
ATOM 804 O O . PRO A 1 108 ? 15.317 -22.226 13.985 1.00 91.62 108 PRO A O 1
ATOM 807 N N . HIS A 1 109 ? 13.992 -21.011 12.641 1.00 93.31 109 HIS A N 1
ATOM 808 C CA . HIS A 1 109 ? 14.864 -20.978 11.472 1.00 93.31 109 HIS A CA 1
ATOM 809 C C . HIS A 1 109 ? 14.896 -19.575 10.850 1.00 93.31 109 HIS A C 1
ATOM 811 O O . HIS A 1 109 ? 13.958 -18.795 11.050 1.00 93.31 109 HIS A O 1
ATOM 817 N N . PRO A 1 110 ? 15.950 -19.245 10.081 1.00 93.06 110 PRO A N 1
ATOM 818 C CA . PRO A 1 110 ? 15.981 -18.022 9.291 1.00 93.06 110 PRO A CA 1
ATOM 819 C C . PRO A 1 110 ? 14.900 -18.036 8.200 1.00 93.06 110 PRO A C 1
ATOM 821 O O . PRO A 1 110 ? 14.560 -19.083 7.651 1.00 93.06 110 PRO A O 1
ATOM 824 N N . PHE A 1 111 ? 14.387 -16.852 7.866 1.00 94.69 111 PHE A N 1
ATOM 825 C CA . PHE A 1 111 ? 13.412 -16.660 6.792 1.00 94.69 111 PHE A CA 1
ATOM 826 C C . PHE A 1 111 ? 14.079 -16.088 5.539 1.00 94.69 111 PHE A C 1
ATOM 828 O O . PHE A 1 111 ? 15.003 -15.285 5.642 1.00 94.69 111 PHE A O 1
ATOM 835 N N . ASN A 1 112 ? 13.562 -16.450 4.360 1.00 96.56 112 ASN A N 1
ATOM 836 C CA . ASN A 1 112 ? 14.048 -15.922 3.079 1.00 96.56 112 ASN A CA 1
ATOM 837 C C . ASN A 1 112 ? 13.715 -14.435 2.881 1.00 96.56 112 ASN A C 1
ATOM 839 O O . ASN A 1 112 ? 14.479 -13.716 2.243 1.00 96.56 112 ASN A O 1
ATOM 843 N N . TYR A 1 113 ? 12.582 -13.974 3.421 1.00 94.12 113 TYR A N 1
ATOM 844 C CA . TYR A 1 113 ? 12.135 -12.589 3.300 1.00 94.12 113 TYR A CA 1
ATOM 845 C C . TYR A 1 113 ? 12.051 -11.910 4.667 1.00 94.12 113 TYR A C 1
ATOM 847 O O . TYR A 1 113 ? 11.809 -12.531 5.707 1.00 94.12 113 TYR A O 1
ATOM 855 N N . SER A 1 114 ? 12.270 -10.595 4.660 1.00 92.25 114 SER A N 1
ATOM 856 C CA . SER A 1 114 ? 12.216 -9.779 5.870 1.00 92.25 114 SER A CA 1
ATOM 857 C C . SER A 1 114 ? 10.830 -9.847 6.507 1.00 92.25 114 SER A C 1
ATOM 859 O O . SER A 1 114 ? 9.814 -9.802 5.818 1.00 92.25 114 SER A O 1
ATOM 861 N N . ARG A 1 115 ? 10.795 -9.933 7.840 1.00 93.19 115 ARG A N 1
ATOM 862 C CA . ARG A 1 115 ? 9.567 -9.948 8.653 1.00 93.19 115 ARG A CA 1
ATOM 863 C C . ARG A 1 115 ? 8.597 -11.105 8.364 1.00 93.19 115 ARG A C 1
ATOM 865 O O . ARG A 1 115 ? 7.496 -11.095 8.905 1.00 93.19 115 ARG A O 1
ATOM 872 N N . SER A 1 116 ? 9.001 -12.151 7.637 1.00 95.12 116 SER A N 1
ATOM 873 C CA . SER A 1 116 ? 8.145 -13.322 7.362 1.00 95.12 116 SER A CA 1
ATOM 874 C C . SER A 1 116 ? 7.681 -14.082 8.604 1.00 95.12 116 SER A C 1
ATOM 876 O O . SER A 1 116 ? 6.695 -14.808 8.535 1.00 95.12 116 SER A O 1
ATOM 878 N N . ALA A 1 117 ? 8.316 -13.880 9.761 1.00 95.00 117 ALA A N 1
ATOM 879 C CA . ALA A 1 117 ? 7.807 -14.394 11.030 1.00 95.00 117 ALA A CA 1
ATOM 880 C C . ALA A 1 117 ? 6.372 -13.898 11.337 1.00 95.00 117 ALA A C 1
ATOM 882 O O . ALA A 1 117 ? 5.634 -14.556 12.069 1.00 95.00 117 ALA A O 1
ATOM 883 N N . ALA A 1 118 ? 5.957 -12.766 10.750 1.00 94.88 118 ALA A N 1
ATOM 884 C CA . ALA A 1 118 ? 4.606 -12.219 10.837 1.00 94.88 118 ALA A CA 1
ATOM 885 C C . ALA A 1 118 ? 3.550 -13.020 10.052 1.00 94.88 118 ALA A C 1
ATOM 887 O O . ALA A 1 118 ? 2.372 -12.906 10.377 1.00 94.88 118 ALA A O 1
ATOM 888 N N . LEU A 1 119 ? 3.931 -13.874 9.091 1.00 95.56 119 LEU A N 1
ATOM 889 C CA . LEU A 1 119 ? 2.978 -14.710 8.335 1.00 95.56 119 LEU A CA 1
ATOM 890 C C . LEU A 1 119 ? 2.201 -15.682 9.241 1.00 95.56 119 LEU A C 1
ATOM 892 O O . LEU A 1 119 ? 1.153 -16.201 8.875 1.00 95.56 119 LEU A O 1
ATOM 896 N N . ARG A 1 120 ? 2.655 -15.891 10.483 1.00 95.12 120 ARG A N 1
ATOM 897 C CA . ARG A 1 120 ? 1.849 -16.598 11.483 1.00 95.12 120 ARG A CA 1
ATOM 898 C C . ARG A 1 120 ? 0.488 -15.937 11.730 1.00 95.12 120 ARG A C 1
ATOM 900 O O . ARG A 1 120 ? -0.432 -16.639 12.118 1.00 95.12 120 ARG A O 1
ATOM 907 N N . TYR A 1 121 ? 0.372 -14.613 11.579 1.00 95.88 121 TYR A N 1
ATOM 908 C CA . TYR A 1 121 ? -0.848 -13.882 11.926 1.00 95.88 121 TYR A CA 1
ATOM 909 C C . TYR A 1 121 ? -1.975 -14.227 10.954 1.00 95.88 121 TYR A C 1
ATOM 911 O O . TYR A 1 121 ? -3.064 -14.570 11.397 1.00 95.88 121 TYR A O 1
ATOM 919 N N . GLU A 1 122 ? -1.689 -14.255 9.651 1.00 97.19 122 GLU A N 1
ATOM 920 C CA . GLU A 1 122 ? -2.648 -14.732 8.646 1.00 97.19 122 GLU A CA 1
ATOM 921 C C . GLU A 1 122 ? -2.936 -16.236 8.792 1.00 97.19 122 GLU A C 1
ATOM 923 O O . GLU A 1 122 ? -4.085 -16.648 8.681 1.00 97.19 122 GLU A O 1
ATOM 928 N N . ALA A 1 123 ? -1.940 -17.064 9.136 1.00 97.44 123 ALA A N 1
ATOM 929 C CA . ALA A 1 123 ? -2.166 -18.492 9.384 1.00 97.44 123 ALA A CA 1
ATOM 930 C C . ALA A 1 123 ? -3.077 -18.742 10.602 1.00 97.44 123 ALA A C 1
ATOM 932 O O . ALA A 1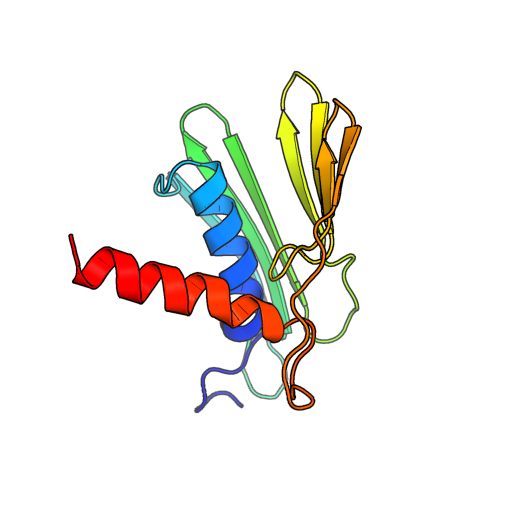 123 ? -3.916 -19.646 10.588 1.00 97.44 123 ALA A O 1
ATOM 933 N N . MET A 1 124 ? -2.919 -17.942 11.662 1.00 97.56 124 MET A N 1
ATOM 934 C CA . MET A 1 124 ? -3.801 -17.957 12.827 1.00 97.56 124 MET A CA 1
ATOM 935 C C . MET A 1 124 ? -5.212 -17.507 12.451 1.00 97.56 124 MET A C 1
ATOM 937 O O . MET A 1 124 ? -6.161 -18.181 12.837 1.00 97.56 124 MET A O 1
ATOM 941 N N . GLU A 1 125 ? -5.348 -16.437 11.666 1.00 98.06 125 GLU A N 1
ATOM 942 C CA . GLU A 1 125 ? -6.652 -15.945 11.209 1.00 98.06 125 GLU A CA 1
ATOM 943 C C . GLU A 1 125 ? -7.404 -17.007 10.399 1.00 98.06 125 GLU A C 1
ATOM 945 O O . GLU A 1 125 ? -8.546 -17.324 10.719 1.00 98.06 125 GLU A O 1
ATOM 950 N N . VAL A 1 126 ? -6.738 -17.665 9.439 1.00 98.56 126 VAL A N 1
ATOM 951 C CA . VAL A 1 126 ? -7.329 -18.781 8.676 1.00 98.56 126 VAL A CA 1
ATOM 952 C C . VAL A 1 126 ? -7.850 -19.874 9.610 1.00 98.56 126 VAL A C 1
ATOM 954 O O . VAL A 1 126 ? -8.958 -20.379 9.427 1.00 98.56 126 VAL A O 1
ATOM 957 N N . ARG A 1 127 ? -7.071 -20.243 10.634 1.00 98.56 127 ARG A N 1
ATOM 958 C CA . ARG A 1 127 ? -7.490 -21.251 11.612 1.00 98.56 127 ARG A CA 1
ATOM 959 C C . ARG A 1 127 ? -8.726 -20.819 12.397 1.00 98.56 127 ARG A C 1
ATOM 961 O O . ARG A 1 127 ? -9.568 -21.670 12.670 1.00 98.56 127 ARG A O 1
ATOM 968 N N . GLU A 1 128 ? -8.818 -19.558 12.805 1.00 98.44 128 GLU A N 1
ATOM 969 C CA . GLU A 1 128 ? -9.978 -19.071 13.552 1.00 98.44 128 GLU A CA 1
ATOM 970 C C . GLU A 1 128 ? -11.221 -18.960 12.655 1.00 98.44 128 GLU A C 1
ATOM 972 O O . GLU A 1 128 ? -12.285 -19.416 13.070 1.00 98.44 128 GLU A O 1
ATOM 977 N N . CYS A 1 129 ? -11.089 -18.516 11.398 1.00 98.38 129 CYS A N 1
ATOM 978 C CA . CYS A 1 129 ? -12.191 -18.540 10.428 1.00 98.38 129 CYS A CA 1
ATOM 979 C C . CYS A 1 129 ? -12.751 -19.952 10.194 1.00 98.38 129 CYS A C 1
ATOM 981 O O . CYS A 1 129 ? -13.955 -20.111 10.048 1.00 98.38 129 CYS A O 1
ATOM 983 N N . LEU A 1 130 ? -11.899 -20.984 10.162 1.00 97.81 130 LEU A N 1
ATOM 984 C CA . LEU A 1 130 ? -12.330 -22.374 9.947 1.00 97.81 130 LEU A CA 1
ATOM 985 C C . LEU A 1 130 ? -13.044 -23.006 11.153 1.00 97.81 130 LEU A C 1
ATOM 987 O O . LEU A 1 130 ? -13.630 -24.078 11.015 1.00 97.81 130 LEU A O 1
ATOM 991 N N . LYS A 1 131 ? -12.947 -22.400 12.340 1.00 97.00 131 LYS A N 1
ATOM 992 C CA . LYS A 1 131 ? -13.618 -22.884 13.555 1.00 97.00 131 LYS A CA 1
ATOM 993 C C . LYS A 1 131 ? -14.964 -22.217 13.825 1.00 97.00 131 LYS A C 1
ATOM 995 O O . LYS A 1 131 ? -15.706 -22.746 14.653 1.00 97.00 131 LYS A O 1
ATOM 1000 N N . ALA A 1 132 ? -15.194 -21.038 13.248 1.00 85.25 132 ALA A N 1
ATOM 1001 C CA . ALA A 1 132 ? -16.432 -20.276 13.385 1.00 85.25 132 ALA A CA 1
ATOM 1002 C C . ALA A 1 132 ? -17.586 -20.970 12.649 1.00 85.25 132 ALA A C 1
ATOM 1004 O O . ALA A 1 132 ? -18.715 -20.916 13.185 1.00 85.25 132 ALA A O 1
#

Secondary structure (DSSP, 8-state):
-GGGT-SHIIIIIHHHHHHHHHHTTTPPPSEEEEEEEE-TTSSEEEEEEEEEETTTEEEEEEEESSS----EEEEEETTEEEEEETTTS-SEEEETTEEEE-PPPPPSS--SSTTGGGGHHHHHHHHHHTT-

pLDDT: mean 96.33, std 3.23, range [73.62, 98.75]

Foldseek 3Di:
DVVVPDAFCVPPVVLLVVVVCVVVVNFDFPDKDKDADADPVRHTQKMWMWTHGPPRDIDIDITHNPDDDQCWDWDQDPLGIKIAGVSSQGQWIQDPVGIHGHDQDDDPDDDPDPNCSCVVVVVVVVVVVVVD

Sequence (132 aa):
TKALGGGTILTIGVYAIQFAEYIFNNERPLSIKAAGFLNDDGVDESMSAILLFNGNRTATILTHNVVNLPNTALVIGTKGTITVPTFWAPTRVELPSGVVETQLPIGPHPFNYSRSAALRYEAMEVRECLKA

InterPro domains:
  IPR050984 Gfo/Idh/MocA domain-containing protein [PTHR22604] (2-131)
  IPR055170 GFO/IDH/MocA-like oxidoreductase domain [PF22725] (2-82)

Radius of gyration: 17.03 Å; chains: 1; bounding box: 33×40×42 Å

Organism: NCBI:txid1563983